Protein AF-A0A5K1AB79-F1 (afdb_monomer)

Mean predicted aligned error: 5.9 Å

Organism: NCBI:txid210225

InterPro domains:
  IPR000778 Cytochrome b245, heavy chain [PR00466] (12-35)
  IPR000778 Cytochrome b245, heavy chain [PR00466] (37-57)
  IPR013130 Ferric reductase transmembrane component-like domain [PF01794] (5-54)
  IPR050369 Respiratory burst oxidase/Ferric reductase [PTHR11972] (7-109)

Radius of gyration: 20.23 Å; Cα contacts (8 Å, |Δi|>4): 101; chains: 1; bounding box: 49×26×55 Å

Sequence (109 aa):
IIEWKTDDVSHFPGVISLLAGLLMWVTSVSPVRRKCFELFYYTHQLYAVFIIFAALHVGINLFYIIAGSVFLFIMNRFLRFWQSRATVAVLSVKCFPCGAVELTLSKPK

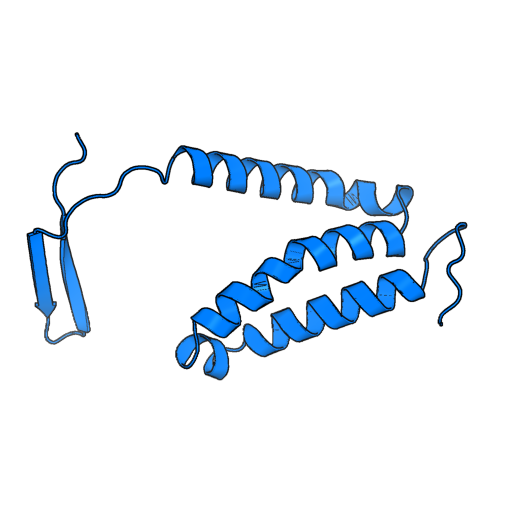Foldseek 3Di:
DCDADQPFQGVNLVVQLVVLVVLLVVCPDPVNCVVPVVSNVVSVVCVVSNLVSVCSRGDPVVVVVCVVVVVVVVVVVVVCVVVVPFDWDFPDWDADPVGDIDTDTDDTD

pLDDT: mean 91.58, std 7.83, range [60.78, 98.12]

Secondary structure (DSSP, 8-state):
-----SSSS-HHHHHHHHHHHHHHHHHHSHHHHHH-HHHHHHHHTTHHHHHHHHHHHHHHHHHHHHHHHHHHHHHHHHHHHHHTT----EEEEEE-TTS-EEEEEPPP-

Solvent-accessible surface area (backbone atoms only — not comparable to full-atom values): 6193 Å² total; per-residue (Å²): 105,85,64,81,58,90,80,57,74,18,54,36,36,36,52,54,16,47,52,38,48,49,53,27,51,66,31,63,38,65,76,44,31,76,75,39,49,65,60,26,57,59,45,46,60,37,53,59,56,24,53,54,24,42,38,58,11,51,26,71,81,60,36,58,80,50,44,64,59,53,50,52,52,53,51,53,51,51,49,48,60,67,67,68,68,81,80,61,55,77,75,47,79,47,80,45,98,88,74,51,74,49,74,44,65,47,82,73,131

Structure (mmCIF, N/CA/C/O backbone):
data_AF-A0A5K1AB79-F1
#
_entry.id   AF-A0A5K1AB79-F1
#
loop_
_atom_site.group_PDB
_atom_site.id
_atom_site.type_symbol
_atom_site.label_atom_id
_atom_site.label_alt_id
_atom_site.label_comp_id
_atom_site.label_asym_id
_atom_site.label_entity_id
_atom_site.label_seq_id
_atom_site.pdbx_PDB_ins_code
_atom_site.Cartn_x
_atom_site.Cartn_y
_atom_site.Cartn_z
_atom_site.occupancy
_atom_site.B_iso_or_equiv
_atom_site.auth_seq_id
_atom_site.auth_comp_id
_atom_site.auth_asym_id
_atom_site.auth_atom_id
_atom_site.pdbx_PDB_model_num
ATOM 1 N N . ILE A 1 1 ? 9.152 -6.803 -25.630 1.00 61.69 1 ILE A N 1
ATOM 2 C CA . ILE A 1 1 ? 8.452 -6.793 -24.316 1.00 61.69 1 ILE A CA 1
ATOM 3 C C . ILE A 1 1 ? 9.391 -7.196 -23.182 1.00 61.69 1 ILE A C 1
ATOM 5 O O . ILE A 1 1 ? 9.403 -6.497 -22.184 1.00 61.69 1 ILE A O 1
ATOM 9 N N . ILE A 1 2 ? 10.160 -8.285 -23.322 1.00 74.75 2 ILE A N 1
ATOM 10 C CA . ILE A 1 2 ? 11.054 -8.801 -22.260 1.00 74.75 2 ILE A CA 1
ATOM 11 C C . ILE A 1 2 ? 12.395 -8.039 -22.189 1.00 74.75 2 ILE A C 1
ATOM 13 O O . ILE A 1 2 ? 13.082 -8.077 -21.178 1.00 74.75 2 ILE A O 1
ATOM 17 N N . GLU A 1 3 ? 12.766 -7.323 -23.251 1.00 73.56 3 GLU A N 1
ATOM 18 C CA . GLU A 1 3 ? 14.004 -6.543 -23.307 1.00 73.56 3 GLU A CA 1
ATOM 19 C C . GLU A 1 3 ? 13.967 -5.349 -22.336 1.00 73.56 3 GLU A C 1
ATOM 21 O O . GLU A 1 3 ? 13.029 -4.545 -22.357 1.00 73.56 3 GLU A O 1
ATOM 26 N N . TRP A 1 4 ? 14.997 -5.241 -21.494 1.00 76.75 4 TRP A N 1
ATOM 27 C CA . TRP A 1 4 ? 15.195 -4.133 -20.564 1.00 76.75 4 TRP A CA 1
ATOM 28 C C . TRP A 1 4 ? 16.167 -3.129 -21.186 1.00 76.75 4 TRP A C 1
ATOM 30 O O . TRP A 1 4 ? 17.381 -3.313 -21.125 1.00 76.75 4 TRP A O 1
ATOM 40 N N . LYS A 1 5 ? 15.630 -2.072 -21.798 1.00 73.88 5 LYS A N 1
ATOM 41 C CA . LYS A 1 5 ? 16.429 -0.940 -22.283 1.00 73.88 5 LYS A CA 1
ATOM 42 C C . LYS A 1 5 ? 16.643 0.065 -21.154 1.00 73.88 5 LYS A C 1
ATOM 44 O O . LYS A 1 5 ? 15.782 0.214 -20.300 1.00 73.88 5 LYS A O 1
ATOM 49 N N . THR A 1 6 ? 17.806 0.702 -21.110 1.00 67.38 6 THR A N 1
ATOM 50 C CA . THR A 1 6 ? 18.170 1.700 -20.086 1.00 67.38 6 THR A CA 1
ATOM 51 C C . THR A 1 6 ? 17.776 3.121 -20.465 1.00 67.38 6 THR A C 1
ATOM 53 O O . THR A 1 6 ? 17.771 4.009 -19.613 1.00 67.38 6 THR A O 1
ATOM 56 N N . ASP A 1 7 ? 17.434 3.323 -21.733 1.00 60.78 7 ASP A N 1
ATOM 57 C CA . ASP A 1 7 ? 17.287 4.637 -22.327 1.00 60.78 7 ASP A CA 1
ATOM 58 C C . ASP A 1 7 ? 15.791 4.835 -22.598 1.00 60.78 7 ASP A C 1
ATOM 60 O O . ASP A 1 7 ? 15.236 4.224 -23.511 1.00 60.78 7 ASP A O 1
ATOM 64 N N . ASP A 1 8 ? 15.149 5.659 -21.765 1.00 71.62 8 ASP A N 1
ATOM 65 C CA . ASP A 1 8 ? 13.725 6.030 -21.824 1.00 71.62 8 ASP A CA 1
ATOM 66 C C . ASP A 1 8 ? 12.706 4.980 -21.298 1.00 71.62 8 ASP A C 1
ATOM 68 O O . ASP A 1 8 ? 13.050 4.029 -20.584 1.00 71.62 8 ASP A O 1
ATOM 72 N N . VAL A 1 9 ? 11.413 5.221 -21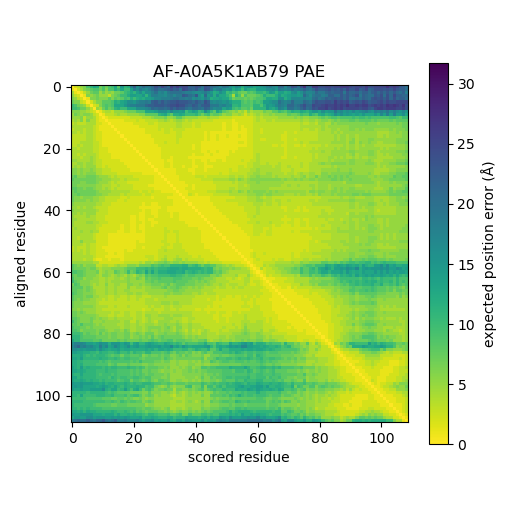.561 1.00 78.88 9 VAL A N 1
ATOM 73 C CA . VAL A 1 9 ? 10.266 4.463 -21.052 1.00 78.88 9 VAL A CA 1
ATOM 74 C C . VAL A 1 9 ? 10.418 2.959 -21.312 1.00 78.88 9 VAL A C 1
ATOM 76 O O . VAL A 1 9 ? 10.323 2.469 -22.437 1.00 78.88 9 VAL A O 1
ATOM 79 N N . SER A 1 10 ? 10.613 2.192 -20.241 1.00 88.12 10 SER A N 1
ATOM 80 C CA . SER A 1 10 ? 10.970 0.775 -20.297 1.00 88.12 10 SER A CA 1
ATOM 81 C C . SER A 1 10 ? 9.752 -0.134 -20.159 1.00 88.12 10 SER A C 1
ATOM 83 O O . SER A 1 10 ? 9.103 -0.181 -19.113 1.00 88.12 10 SER A O 1
ATOM 85 N N . HIS A 1 11 ? 9.444 -0.921 -21.191 1.00 88.88 11 HIS A N 1
ATOM 86 C CA . HIS A 1 11 ? 8.231 -1.750 -21.215 1.00 88.88 11 HIS A CA 1
ATOM 87 C C . HIS A 1 11 ? 8.215 -2.877 -20.174 1.00 88.88 11 HIS A C 1
ATOM 89 O O . HIS A 1 11 ? 7.167 -3.125 -19.582 1.00 88.88 11 HIS A O 1
ATOM 95 N N . PHE A 1 12 ? 9.341 -3.559 -19.936 1.00 90.75 12 PHE A N 1
ATOM 96 C CA . PHE A 1 12 ? 9.371 -4.713 -19.033 1.00 90.75 12 PHE A CA 1
ATOM 97 C C . PHE A 1 12 ? 9.024 -4.341 -17.573 1.00 90.75 12 PHE A C 1
ATOM 99 O O . PHE A 1 12 ? 8.083 -4.929 -17.028 1.00 90.75 12 PHE A O 1
ATOM 106 N N . PRO A 1 13 ? 9.645 -3.310 -16.959 1.00 92.44 13 PRO A N 1
ATOM 107 C CA . PRO A 1 13 ? 9.186 -2.776 -15.676 1.00 92.44 13 PRO A CA 1
ATOM 108 C C . PRO A 1 13 ? 7.728 -2.302 -15.692 1.00 92.44 13 PRO A C 1
ATOM 110 O O . PRO A 1 13 ? 7.000 -2.507 -14.721 1.00 92.44 13 PRO A O 1
ATOM 113 N N . GLY A 1 14 ? 7.277 -1.728 -16.812 1.00 92.88 14 GLY A N 1
ATOM 114 C CA . GLY A 1 14 ? 5.888 -1.304 -16.997 1.00 92.88 14 GLY A CA 1
ATOM 115 C C . GLY A 1 14 ? 4.892 -2.459 -16.893 1.00 92.88 14 GLY A C 1
ATOM 116 O O . GLY A 1 14 ? 3.877 -2.330 -16.213 1.00 92.88 14 GLY A O 1
ATOM 117 N N . VAL A 1 15 ? 5.198 -3.615 -17.489 1.00 95.25 15 VAL A N 1
ATOM 118 C CA . VAL A 1 15 ? 4.360 -4.823 -17.384 1.00 95.25 15 VAL A CA 1
ATOM 119 C C . VAL A 1 15 ? 4.279 -5.310 -15.937 1.00 95.25 15 VAL A C 1
ATOM 121 O O . VAL A 1 15 ? 3.190 -5.625 -15.462 1.00 95.25 15 VAL A O 1
ATOM 124 N N . ILE A 1 16 ? 5.399 -5.327 -15.209 1.00 95.62 16 ILE A N 1
ATOM 125 C CA . ILE A 1 16 ? 5.423 -5.740 -13.796 1.00 95.62 16 ILE A CA 1
ATOM 126 C C . ILE A 1 16 ? 4.578 -4.787 -12.942 1.00 95.62 16 ILE A C 1
ATOM 128 O O . ILE A 1 16 ? 3.746 -5.236 -12.150 1.00 95.62 16 ILE A O 1
ATOM 132 N N . SER A 1 17 ? 4.751 -3.476 -13.135 1.00 96.12 17 SER A N 1
ATOM 133 C CA . SER A 1 17 ? 3.955 -2.456 -12.448 1.00 96.12 17 SER A CA 1
ATOM 134 C C . SER A 1 17 ? 2.464 -2.604 -12.770 1.00 96.12 17 SER A C 1
ATOM 136 O O . SER A 1 17 ? 1.637 -2.633 -11.861 1.00 96.12 17 SER A O 1
ATOM 138 N N . LEU A 1 18 ? 2.103 -2.811 -14.040 1.00 96.62 18 LEU A N 1
ATOM 139 C CA . LEU A 1 18 ? 0.716 -3.010 -14.461 1.00 96.62 18 LEU A CA 1
ATOM 140 C C . LEU A 1 18 ? 0.085 -4.247 -13.810 1.00 96.62 18 LEU A C 1
ATOM 142 O O . LEU A 1 18 ? -1.030 -4.161 -13.300 1.00 96.62 18 LEU A O 1
ATOM 146 N N . LEU A 1 19 ? 0.791 -5.380 -13.786 1.00 97.62 19 LEU A N 1
ATOM 147 C CA . LEU A 1 19 ? 0.300 -6.606 -13.152 1.00 97.62 19 LEU A CA 1
ATOM 148 C C . LEU A 1 19 ? 0.079 -6.413 -11.647 1.00 97.62 19 LEU A C 1
ATOM 150 O O . LEU A 1 19 ? -0.968 -6.806 -11.128 1.00 97.62 19 LEU A O 1
ATOM 154 N N . ALA A 1 20 ? 1.016 -5.757 -10.955 1.00 98.06 20 ALA A N 1
ATOM 155 C CA . ALA A 1 20 ? 0.848 -5.401 -9.547 1.00 98.06 20 ALA A CA 1
ATOM 156 C C . ALA A 1 20 ? -0.365 -4.475 -9.344 1.00 98.06 20 ALA A C 1
ATOM 158 O O . ALA A 1 20 ? -1.184 -4.713 -8.455 1.00 98.06 20 ALA A O 1
ATOM 159 N N . GLY A 1 21 ? -0.523 -3.461 -10.200 1.00 97.81 21 GLY A N 1
ATOM 160 C CA . GLY A 1 21 ? -1.653 -2.530 -10.191 1.00 97.81 21 GLY A CA 1
ATOM 161 C C . GLY A 1 21 ? -3.004 -3.219 -10.385 1.00 97.81 21 GLY A C 1
ATOM 162 O O . GLY A 1 21 ? -3.935 -2.976 -9.618 1.00 97.81 21 GLY A O 1
ATOM 163 N N . LEU A 1 22 ? -3.103 -4.126 -11.360 1.00 98.12 22 LEU A N 1
ATOM 164 C CA . LEU A 1 22 ? -4.315 -4.900 -11.629 1.00 98.12 22 LEU A CA 1
ATOM 165 C C . LEU A 1 22 ? -4.663 -5.833 -10.470 1.00 98.12 22 LEU A C 1
ATOM 167 O O . LEU A 1 22 ? -5.823 -5.892 -10.067 1.00 98.12 22 LEU A O 1
ATOM 171 N N . LEU A 1 23 ? -3.676 -6.524 -9.894 1.00 97.50 23 LEU A N 1
ATOM 172 C CA . LEU A 1 23 ? -3.909 -7.409 -8.753 1.00 97.50 23 LEU A CA 1
ATOM 173 C C . LEU A 1 23 ? -4.397 -6.632 -7.521 1.00 97.50 23 LEU A C 1
ATOM 175 O O . LEU A 1 23 ? -5.352 -7.053 -6.858 1.00 97.50 23 LEU A O 1
ATOM 179 N N . MET A 1 24 ? -3.794 -5.471 -7.241 1.00 98.12 24 MET A N 1
ATOM 180 C CA . MET A 1 24 ? -4.288 -4.559 -6.207 1.00 98.12 24 MET A CA 1
ATOM 181 C C . MET A 1 24 ? -5.728 -4.139 -6.502 1.00 98.12 24 MET A C 1
ATOM 183 O O . MET A 1 24 ? -6.597 -4.337 -5.661 1.00 98.12 24 MET A O 1
ATOM 187 N N . TRP A 1 25 ? -6.008 -3.643 -7.709 1.00 98.00 25 TRP A N 1
ATOM 188 C CA . TRP A 1 25 ? -7.329 -3.140 -8.086 1.00 98.00 25 TRP A CA 1
ATOM 189 C C . TRP A 1 25 ? -8.433 -4.198 -7.982 1.00 98.00 25 TRP A C 1
ATOM 191 O O . TRP A 1 25 ? -9.459 -3.956 -7.341 1.00 98.00 25 TRP A O 1
ATOM 201 N N . VAL A 1 26 ? -8.214 -5.389 -8.548 1.00 97.62 26 VAL A N 1
ATOM 202 C CA . VAL A 1 26 ? -9.184 -6.495 -8.508 1.00 97.62 26 VAL A CA 1
ATOM 203 C C . VAL A 1 26 ? -9.508 -6.883 -7.069 1.00 97.62 26 VAL A C 1
ATOM 205 O O . VAL A 1 26 ? -10.655 -7.178 -6.752 1.00 97.62 26 VAL A O 1
ATOM 208 N N . THR A 1 27 ? -8.529 -6.841 -6.169 1.00 97.31 27 THR A N 1
ATOM 209 C CA . THR A 1 27 ? -8.757 -7.154 -4.753 1.00 97.31 27 THR A CA 1
ATOM 210 C C . THR A 1 27 ? -9.314 -5.976 -3.943 1.00 97.31 27 THR A C 1
ATOM 212 O O . THR A 1 27 ? -9.899 -6.200 -2.883 1.00 97.31 27 THR A O 1
ATOM 215 N N . SER A 1 28 ? -9.235 -4.733 -4.441 1.00 97.38 28 SER A N 1
ATOM 216 C CA . SER A 1 28 ? -9.877 -3.550 -3.836 1.00 97.38 28 SER A CA 1
ATOM 217 C C . SER A 1 28 ? -11.397 -3.533 -3.989 1.00 97.38 28 SER A C 1
ATOM 219 O O . SER A 1 28 ? -12.065 -2.799 -3.250 1.00 97.38 28 SER A O 1
ATOM 221 N N . VAL A 1 29 ? -11.950 -4.258 -4.970 1.00 97.38 29 VAL A N 1
ATOM 222 C CA . VAL A 1 29 ? -13.378 -4.166 -5.305 1.00 97.38 29 VAL A CA 1
ATOM 223 C C . VAL A 1 29 ? -14.245 -4.563 -4.110 1.00 97.38 29 VAL A C 1
ATOM 225 O O . VAL A 1 29 ? -13.946 -5.510 -3.377 1.00 97.38 29 VAL A O 1
ATOM 228 N N . SER A 1 30 ? -15.346 -3.833 -3.911 1.00 96.69 30 SER A N 1
ATOM 229 C CA . SER A 1 30 ? -16.203 -3.962 -2.724 1.00 96.69 30 SER A CA 1
ATOM 230 C C . SER A 1 30 ? -16.619 -5.400 -2.389 1.00 96.69 30 SER A C 1
ATOM 232 O O . SER A 1 30 ? -16.539 -5.753 -1.210 1.00 96.69 30 SER A O 1
ATOM 234 N N . PRO A 1 31 ? -17.018 -6.252 -3.356 1.00 96.25 31 PRO A N 1
ATOM 235 C CA . PRO A 1 31 ? -17.366 -7.639 -3.058 1.00 96.25 31 PRO A CA 1
ATOM 236 C C . PRO A 1 31 ? -16.207 -8.452 -2.471 1.00 96.25 31 PRO A C 1
ATOM 238 O O . PRO A 1 31 ? -16.426 -9.229 -1.546 1.00 96.25 31 PRO A O 1
ATOM 241 N N . VAL A 1 32 ? -14.985 -8.263 -2.981 1.00 95.75 32 VAL A N 1
ATOM 242 C CA . VAL A 1 32 ? -13.799 -9.015 -2.541 1.00 95.75 32 VAL A CA 1
ATOM 243 C C . VAL A 1 32 ? -13.343 -8.513 -1.179 1.00 95.75 32 VAL A C 1
ATOM 245 O O . VAL A 1 32 ? -13.265 -9.297 -0.239 1.00 95.75 32 VAL A O 1
ATOM 248 N N . ARG A 1 33 ? -13.145 -7.200 -1.023 1.00 96.75 33 ARG A N 1
ATOM 249 C CA . ARG A 1 33 ? -12.656 -6.608 0.231 1.00 96.75 33 ARG A CA 1
ATOM 250 C C . ARG A 1 33 ? -13.578 -6.866 1.425 1.00 96.75 33 ARG A C 1
ATOM 252 O O . ARG A 1 33 ? -13.092 -7.025 2.539 1.00 96.75 33 ARG A O 1
ATOM 259 N N . ARG A 1 34 ? -14.901 -6.884 1.214 1.00 95.56 34 ARG A N 1
ATOM 260 C CA . ARG A 1 34 ? -15.879 -7.143 2.290 1.00 95.56 34 ARG A CA 1
ATOM 261 C C . ARG A 1 34 ? -15.952 -8.618 2.693 1.00 95.56 34 ARG A C 1
ATOM 263 O O . ARG A 1 34 ? -16.310 -8.890 3.830 1.00 95.56 34 ARG A O 1
ATOM 270 N N . LYS A 1 35 ? -15.637 -9.548 1.783 1.00 96.38 35 LYS A N 1
ATOM 271 C CA . LYS A 1 35 ? -15.635 -10.996 2.056 1.00 96.38 35 LYS A CA 1
ATOM 272 C C . LYS A 1 35 ? -14.287 -11.489 2.583 1.00 96.38 35 LYS A C 1
ATOM 274 O O . LYS A 1 35 ? -14.257 -12.293 3.503 1.00 96.38 35 LYS A O 1
ATOM 279 N N . CYS A 1 36 ? -13.191 -10.985 2.018 1.00 95.44 36 CYS A N 1
ATOM 280 C CA . CYS A 1 36 ? -11.824 -11.408 2.314 1.00 95.44 36 CYS A CA 1
ATOM 281 C C . CYS A 1 36 ? -10.934 -10.179 2.543 1.00 95.44 36 CYS A C 1
ATOM 283 O O . CYS A 1 36 ? -10.170 -9.771 1.664 1.00 95.44 36 CYS A O 1
ATOM 285 N N . PHE A 1 37 ? -11.042 -9.572 3.728 1.00 96.19 37 PHE A N 1
ATOM 286 C CA . PHE A 1 37 ? -10.275 -8.367 4.052 1.00 96.19 37 PHE A CA 1
ATOM 287 C C . PHE A 1 37 ? -8.761 -8.617 4.061 1.00 96.19 37 PHE A C 1
ATOM 289 O O . PHE A 1 37 ? -8.009 -7.777 3.576 1.00 96.19 37 PHE A O 1
ATOM 296 N N . GLU A 1 38 ? -8.313 -9.779 4.547 1.00 97.25 38 GLU A N 1
ATOM 297 C CA . GLU A 1 38 ? -6.892 -10.151 4.563 1.00 97.25 38 GLU A CA 1
ATOM 298 C C . GLU A 1 38 ? -6.299 -10.207 3.156 1.00 97.25 38 GLU A C 1
ATOM 300 O O . GLU A 1 38 ? -5.241 -9.629 2.918 1.00 97.25 38 GLU A O 1
ATOM 305 N N . LEU A 1 39 ? -7.013 -10.824 2.205 1.00 96.38 39 LEU A N 1
ATOM 306 C CA . LEU A 1 39 ? -6.583 -10.878 0.808 1.00 96.38 39 LEU A CA 1
ATOM 307 C C . LEU A 1 39 ? -6.366 -9.465 0.265 1.00 96.38 39 LEU A C 1
ATOM 309 O O . LEU A 1 39 ? -5.281 -9.170 -0.216 1.00 96.38 39 LEU A O 1
ATOM 313 N N . PHE A 1 40 ? -7.365 -8.588 0.410 1.00 97.44 40 PHE A N 1
ATOM 314 C CA . PHE A 1 40 ? -7.253 -7.173 0.048 1.00 97.44 40 PHE A CA 1
ATOM 315 C C . PHE A 1 40 ? -6.043 -6.502 0.712 1.00 97.44 40 PHE A C 1
ATOM 317 O O . PHE A 1 40 ? -5.281 -5.799 0.051 1.00 97.44 40 PHE A O 1
ATOM 324 N N . TYR A 1 41 ? -5.876 -6.701 2.019 1.00 96.50 41 TYR A N 1
ATOM 325 C CA . TYR A 1 41 ? -4.853 -6.027 2.805 1.00 96.50 41 TYR A CA 1
ATOM 326 C C . TYR A 1 41 ? -3.438 -6.434 2.381 1.00 96.50 41 TYR A C 1
ATOM 328 O O . TYR A 1 41 ? -2.575 -5.564 2.227 1.00 96.50 41 TYR A O 1
ATOM 336 N N . TYR A 1 42 ? -3.205 -7.732 2.167 1.00 96.88 42 TYR A N 1
ATOM 337 C CA . TYR A 1 42 ? -1.902 -8.259 1.772 1.00 96.88 42 TYR A CA 1
ATOM 338 C C . TYR A 1 42 ? -1.565 -7.931 0.319 1.00 96.88 42 TYR A C 1
ATOM 340 O O . TYR A 1 42 ? -0.456 -7.471 0.049 1.00 96.88 42 TYR A O 1
ATOM 348 N N . THR A 1 43 ? -2.512 -8.073 -0.613 1.00 97.31 43 THR A N 1
ATOM 349 C CA . THR A 1 43 ? -2.274 -7.696 -2.015 1.00 97.31 43 THR A CA 1
ATOM 350 C C . THR A 1 43 ? -2.063 -6.199 -2.174 1.00 97.31 43 THR A C 1
ATOM 352 O O . THR A 1 43 ? -1.259 -5.797 -3.006 1.00 97.31 43 THR A O 1
ATOM 355 N N . HIS A 1 44 ? -2.697 -5.354 -1.353 1.00 96.69 44 HIS A N 1
ATOM 356 C CA . HIS A 1 44 ? -2.445 -3.912 -1.399 1.00 96.69 44 HIS A CA 1
ATOM 357 C C . HIS A 1 44 ? -1.020 -3.540 -1.022 1.00 96.69 44 HIS A C 1
ATOM 359 O O . HIS A 1 44 ? -0.557 -2.507 -1.489 1.00 96.69 44 HIS A O 1
ATOM 365 N N . GLN A 1 45 ? -0.291 -4.358 -0.250 1.00 96.50 45 GLN A N 1
ATOM 366 C CA . GLN A 1 45 ? 1.124 -4.085 0.047 1.00 96.50 45 GLN A CA 1
ATOM 367 C C . GLN A 1 45 ? 2.015 -4.138 -1.204 1.00 96.50 45 GLN A C 1
ATOM 369 O O . GLN A 1 45 ? 3.119 -3.593 -1.193 1.00 96.50 45 GLN A O 1
ATOM 374 N N . LEU A 1 46 ? 1.516 -4.696 -2.316 1.00 97.19 46 LEU A N 1
ATOM 375 C CA . LEU A 1 46 ? 2.174 -4.626 -3.620 1.00 97.19 46 LEU A CA 1
ATOM 376 C C . LEU A 1 46 ? 2.312 -3.190 -4.150 1.00 97.19 46 LEU A C 1
ATOM 378 O O . LEU A 1 46 ? 3.003 -2.999 -5.147 1.00 97.19 46 LEU A O 1
ATOM 382 N N . TYR A 1 47 ? 1.758 -2.170 -3.476 1.00 95.19 47 TYR A N 1
ATOM 383 C CA . TYR A 1 47 ? 2.013 -0.765 -3.807 1.00 95.19 47 TYR A CA 1
ATOM 384 C C . TYR A 1 47 ? 3.517 -0.451 -3.836 1.00 95.19 47 TYR A C 1
ATOM 386 O O . TYR A 1 47 ? 3.950 0.373 -4.636 1.00 95.19 47 TYR A O 1
ATOM 394 N N . ALA A 1 48 ? 4.327 -1.113 -2.998 1.00 95.56 48 ALA A N 1
ATOM 395 C CA . ALA A 1 48 ? 5.777 -0.930 -3.000 1.00 95.56 48 ALA A CA 1
ATOM 396 C C . ALA A 1 48 ? 6.393 -1.423 -4.319 1.00 95.56 48 ALA A C 1
ATOM 398 O O . ALA A 1 48 ? 7.154 -0.697 -4.956 1.00 95.56 48 ALA A O 1
ATOM 399 N N . VAL A 1 49 ? 5.993 -2.619 -4.770 1.00 97.19 49 VAL A N 1
ATOM 400 C CA . VAL A 1 49 ? 6.385 -3.181 -6.072 1.00 97.19 49 VAL A CA 1
ATOM 401 C C . VAL A 1 49 ? 5.918 -2.258 -7.196 1.00 97.19 49 VAL A C 1
ATOM 403 O O . VAL A 1 49 ? 6.710 -1.881 -8.054 1.00 97.19 49 VAL A O 1
ATOM 406 N N . PHE A 1 50 ? 4.659 -1.821 -7.153 1.00 96.25 50 PHE A N 1
ATOM 407 C CA . PHE A 1 50 ? 4.092 -0.903 -8.135 1.00 96.25 50 PHE A CA 1
ATOM 408 C C . PHE A 1 50 ? 4.910 0.387 -8.266 1.00 96.25 50 PHE A C 1
ATOM 410 O O . PHE A 1 50 ? 5.276 0.738 -9.383 1.00 96.25 50 PHE A O 1
ATOM 417 N N . ILE A 1 51 ? 5.235 1.062 -7.153 1.00 94.12 51 ILE A N 1
ATOM 418 C CA . ILE A 1 51 ? 5.978 2.335 -7.150 1.00 94.12 51 ILE A CA 1
ATOM 419 C C . ILE A 1 51 ? 7.402 2.150 -7.687 1.00 94.12 51 ILE A C 1
ATOM 421 O O . ILE A 1 51 ? 7.832 2.938 -8.526 1.00 94.12 51 ILE A O 1
ATOM 425 N N . ILE A 1 52 ? 8.123 1.113 -7.241 1.00 93.69 52 ILE A N 1
ATOM 426 C CA . ILE A 1 52 ? 9.502 0.845 -7.684 1.00 93.69 52 ILE A CA 1
ATOM 427 C C . ILE A 1 52 ? 9.527 0.572 -9.190 1.00 93.69 52 ILE A C 1
ATOM 429 O O . ILE A 1 52 ? 10.272 1.214 -9.929 1.00 93.69 52 ILE A O 1
ATOM 433 N N . PHE A 1 53 ? 8.685 -0.346 -9.668 1.00 94.06 53 PHE A N 1
ATOM 434 C CA . PHE A 1 53 ? 8.653 -0.699 -11.086 1.00 94.06 53 PHE A CA 1
ATOM 435 C C . PHE A 1 53 ? 8.040 0.402 -11.959 1.00 94.06 53 PHE A C 1
ATOM 437 O O . PHE A 1 53 ? 8.439 0.533 -13.111 1.00 94.06 53 PHE A O 1
ATOM 444 N N . ALA A 1 54 ? 7.145 1.240 -11.424 1.00 92.31 54 ALA A N 1
ATOM 445 C CA . ALA A 1 54 ? 6.676 2.441 -12.112 1.00 92.31 54 ALA A CA 1
ATOM 446 C C . ALA A 1 54 ? 7.807 3.466 -12.283 1.00 92.31 54 ALA A C 1
ATOM 448 O O . ALA A 1 54 ? 7.950 4.020 -13.368 1.00 92.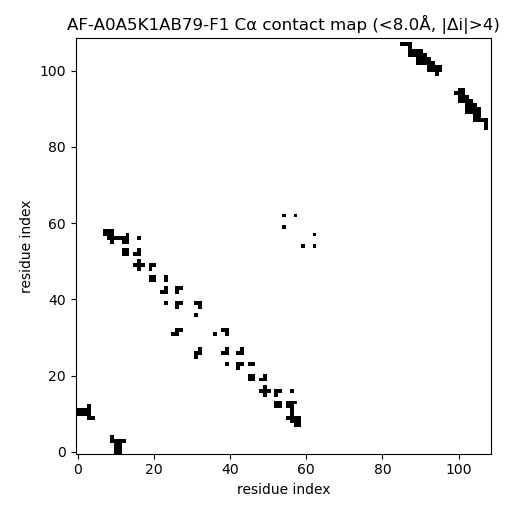31 54 ALA A O 1
ATOM 449 N N . ALA A 1 55 ? 8.646 3.677 -11.261 1.00 91.50 55 ALA A N 1
ATOM 450 C CA . ALA A 1 55 ? 9.816 4.553 -11.360 1.00 91.50 55 ALA A CA 1
ATOM 451 C C . ALA A 1 55 ? 10.822 4.045 -12.408 1.00 91.50 55 ALA A C 1
ATOM 453 O O . ALA A 1 55 ? 11.328 4.826 -13.210 1.00 91.50 55 ALA A O 1
ATOM 454 N N . LEU A 1 56 ? 11.061 2.729 -12.445 1.00 90.81 56 LEU A N 1
ATOM 455 C CA . LEU A 1 56 ? 11.896 2.082 -13.464 1.00 90.81 56 LEU A CA 1
ATOM 456 C C . LEU A 1 56 ? 11.252 2.104 -14.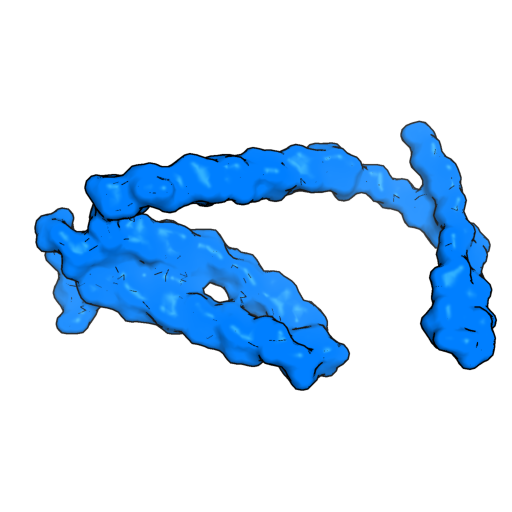859 1.00 90.81 56 LEU A C 1
ATOM 458 O O . LEU A 1 56 ? 11.965 2.119 -15.855 1.00 90.81 56 LEU A O 1
ATOM 462 N N . HIS A 1 57 ? 9.919 2.106 -14.942 1.00 91.00 57 HIS A N 1
ATOM 463 C CA . HIS A 1 57 ? 9.188 2.186 -16.204 1.00 91.00 57 HIS A CA 1
ATOM 464 C C . HIS A 1 57 ? 9.321 3.562 -16.848 1.00 91.00 57 HIS A C 1
ATOM 466 O O . HIS A 1 57 ? 9.608 3.628 -18.033 1.00 91.00 57 HIS A O 1
ATOM 472 N N . VAL A 1 58 ? 9.110 4.644 -16.096 1.00 88.31 58 VAL A N 1
ATOM 473 C CA . VAL A 1 58 ? 9.070 6.008 -16.658 1.00 88.31 58 VAL A CA 1
ATOM 474 C C . VAL A 1 58 ? 10.412 6.741 -16.609 1.00 88.31 58 VAL A C 1
ATOM 476 O O . VAL A 1 58 ? 10.539 7.842 -17.143 1.00 88.31 58 VAL A O 1
ATOM 479 N N . GLY A 1 59 ? 11.408 6.149 -15.950 1.00 84.56 59 GLY A N 1
ATOM 480 C CA . GLY A 1 59 ? 12.704 6.768 -15.716 1.00 84.56 59 GLY A CA 1
ATOM 481 C C . GLY A 1 59 ? 12.659 7.907 -14.689 1.00 84.56 59 GLY A C 1
ATOM 482 O O . GLY A 1 59 ? 11.609 8.375 -14.243 1.00 84.56 59 GLY A O 1
ATOM 483 N N . ILE A 1 60 ? 13.846 8.376 -14.304 1.00 78.69 60 ILE A N 1
ATOM 484 C CA . ILE A 1 60 ? 14.023 9.363 -13.227 1.00 78.69 60 ILE A CA 1
ATOM 485 C C . ILE A 1 60 ? 13.382 10.718 -13.580 1.00 78.69 60 ILE A C 1
ATOM 487 O O . ILE A 1 60 ? 12.738 11.330 -12.729 1.00 78.69 60 ILE A O 1
ATOM 491 N N . ASN A 1 61 ? 13.491 11.155 -14.840 1.00 79.56 61 ASN A N 1
ATOM 492 C CA . ASN A 1 61 ? 13.008 12.466 -15.290 1.00 79.56 61 ASN A CA 1
ATOM 493 C C . ASN A 1 61 ? 11.499 12.650 -15.079 1.00 79.56 61 ASN A C 1
ATOM 495 O O . ASN A 1 61 ? 11.074 13.680 -14.559 1.00 79.56 61 ASN A O 1
ATOM 499 N N . LEU A 1 62 ? 10.690 11.647 -15.437 1.00 81.69 62 LEU A N 1
ATOM 500 C CA . LEU A 1 62 ? 9.238 11.723 -15.269 1.00 81.69 62 LEU A CA 1
ATOM 501 C C . LEU A 1 62 ? 8.814 11.414 -13.827 1.00 81.69 62 LEU A C 1
ATOM 503 O O . LEU A 1 62 ? 7.836 11.976 -13.332 1.00 81.69 62 LEU A O 1
ATOM 507 N N . PHE A 1 63 ? 9.571 10.570 -13.118 1.00 85.50 63 PHE A N 1
ATOM 508 C CA . PHE A 1 63 ? 9.277 10.238 -11.726 1.00 85.50 63 PHE A CA 1
ATOM 509 C C . PHE A 1 63 ? 9.359 11.458 -10.793 1.00 85.50 63 PHE A C 1
ATOM 511 O O . PHE A 1 63 ? 8.592 11.533 -9.831 1.00 85.50 63 PHE A O 1
ATOM 518 N N . TYR A 1 64 ? 10.204 12.455 -11.089 1.00 86.88 64 TYR A N 1
ATOM 519 C CA . TYR A 1 64 ? 10.293 13.688 -10.292 1.00 86.88 64 TYR A CA 1
ATOM 520 C C . TYR A 1 64 ? 8.955 14.420 -10.123 1.00 86.88 64 TYR A C 1
ATOM 522 O O . TYR A 1 64 ? 8.733 15.021 -9.073 1.00 86.88 64 TYR A O 1
ATOM 530 N N . ILE A 1 65 ? 8.041 14.319 -11.096 1.00 88.88 65 ILE A N 1
ATOM 531 C CA . ILE A 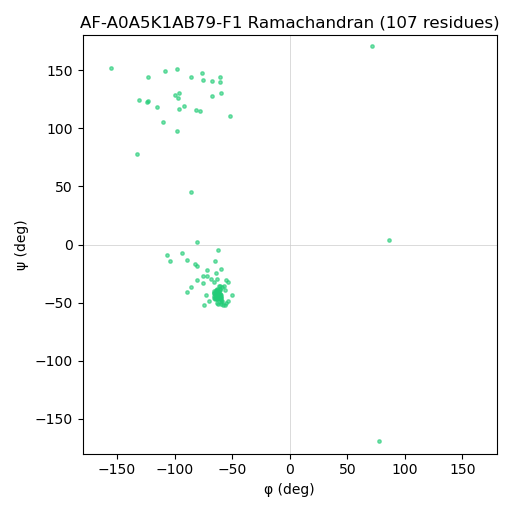1 65 ? 6.713 14.951 -11.034 1.00 88.88 65 ILE A CA 1
ATOM 532 C C . ILE A 1 65 ? 5.895 14.407 -9.852 1.00 88.88 65 ILE A C 1
ATOM 534 O O . ILE A 1 65 ? 5.165 15.151 -9.201 1.00 88.88 65 ILE A O 1
ATOM 538 N N . ILE A 1 66 ? 6.038 13.114 -9.545 1.00 89.56 66 ILE A N 1
ATOM 539 C CA . ILE A 1 66 ? 5.274 12.422 -8.494 1.00 89.56 66 ILE A CA 1
ATOM 540 C C . ILE A 1 66 ? 6.106 12.107 -7.244 1.00 89.56 66 ILE A C 1
ATOM 542 O O . ILE A 1 66 ? 5.551 11.702 -6.219 1.00 89.56 66 ILE A O 1
ATOM 546 N N . ALA A 1 67 ? 7.425 12.314 -7.295 1.00 91.31 67 ALA A N 1
ATOM 547 C CA . ALA A 1 67 ? 8.351 11.994 -6.211 1.00 91.31 67 ALA A CA 1
ATOM 548 C C . ALA A 1 67 ? 7.970 12.681 -4.890 1.00 91.31 67 ALA A C 1
ATOM 550 O O . ALA A 1 67 ? 8.021 12.051 -3.833 1.00 91.31 67 ALA A O 1
ATOM 551 N N . GLY A 1 68 ? 7.509 13.937 -4.942 1.00 94.06 68 GLY A N 1
ATOM 552 C CA . GLY A 1 68 ? 7.027 14.658 -3.759 1.00 94.06 68 GLY A CA 1
ATOM 553 C C . GLY A 1 68 ? 5.828 13.973 -3.090 1.00 94.06 68 GLY A C 1
ATOM 554 O O . GLY A 1 68 ? 5.804 13.807 -1.871 1.00 94.06 68 GLY A O 1
ATOM 555 N N . SER A 1 69 ? 4.860 13.495 -3.877 1.00 93.62 69 SER A N 1
ATOM 556 C CA . SER A 1 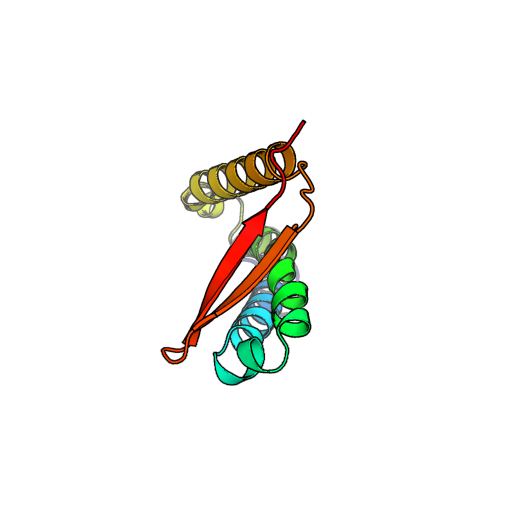69 ? 3.702 12.754 -3.362 1.00 93.62 69 SER A CA 1
ATOM 557 C C . SER A 1 69 ? 4.108 11.415 -2.744 1.00 93.62 69 SER A C 1
ATOM 559 O O . SER A 1 69 ? 3.616 11.062 -1.670 1.00 93.62 69 SER A O 1
ATOM 561 N N . VAL A 1 70 ? 5.037 10.691 -3.380 1.00 93.62 70 VAL A N 1
ATOM 562 C CA . VAL A 1 70 ? 5.580 9.428 -2.850 1.00 93.62 70 VAL A CA 1
ATOM 563 C C . VAL A 1 70 ? 6.310 9.666 -1.526 1.00 93.62 70 VAL A C 1
ATOM 565 O O . VAL A 1 70 ? 6.091 8.931 -0.563 1.00 93.62 70 VAL A O 1
ATOM 568 N N . PHE A 1 71 ? 7.115 10.726 -1.438 1.00 94.44 71 PHE A N 1
ATOM 569 C CA . PHE A 1 71 ? 7.813 11.103 -0.211 1.00 94.44 71 PHE A CA 1
ATOM 570 C C . PHE A 1 71 ? 6.841 11.392 0.942 1.00 94.44 71 PHE A C 1
ATOM 572 O O . PHE A 1 71 ? 6.962 10.797 2.015 1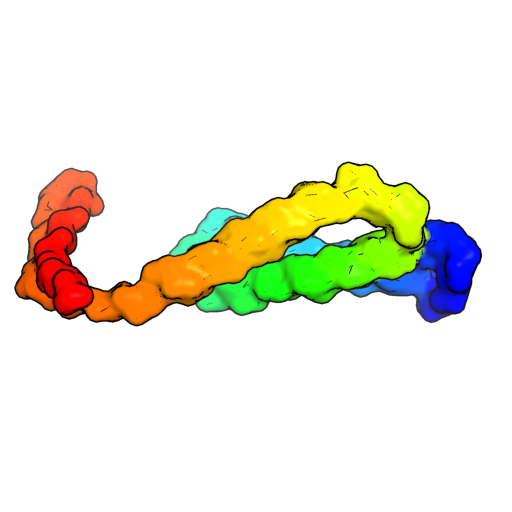.00 94.44 71 PHE A O 1
ATOM 579 N N . LEU A 1 72 ? 5.834 12.244 0.716 1.00 96.38 72 LEU A N 1
ATOM 580 C CA . LEU A 1 72 ? 4.829 12.566 1.736 1.00 96.38 72 LEU A CA 1
ATOM 581 C C . LEU A 1 72 ? 4.045 11.326 2.183 1.00 96.38 72 LEU A C 1
ATOM 583 O O . LEU A 1 72 ? 3.761 11.162 3.373 1.00 96.38 72 LEU A O 1
ATOM 587 N N . PHE A 1 73 ? 3.728 10.426 1.250 1.00 94.38 73 PHE A N 1
ATOM 588 C CA . PHE A 1 73 ? 3.072 9.159 1.556 1.00 94.38 73 PHE A CA 1
ATOM 589 C C . PHE A 1 73 ? 3.919 8.278 2.491 1.00 94.38 73 PHE A C 1
ATOM 591 O O . PHE A 1 73 ? 3.399 7.786 3.500 1.00 94.38 73 PHE A O 1
ATOM 598 N N . ILE A 1 74 ? 5.217 8.120 2.202 1.00 94.62 74 ILE A N 1
ATOM 599 C CA . ILE A 1 74 ? 6.153 7.342 3.031 1.00 94.62 74 ILE A CA 1
ATOM 600 C C . ILE A 1 74 ? 6.309 7.984 4.414 1.00 94.62 74 ILE A C 1
ATOM 602 O O . ILE A 1 74 ? 6.208 7.292 5.428 1.00 94.62 74 ILE A O 1
ATOM 606 N N . MET A 1 75 ? 6.481 9.306 4.476 1.00 96.38 75 MET A N 1
ATOM 607 C CA . MET A 1 75 ? 6.594 10.038 5.738 1.00 96.38 75 MET A CA 1
ATOM 608 C C . MET A 1 75 ? 5.349 9.847 6.616 1.00 96.38 75 MET A C 1
ATOM 610 O O . MET A 1 75 ? 5.463 9.487 7.786 1.00 96.38 75 MET A O 1
ATOM 614 N N . ASN A 1 76 ? 4.146 10.008 6.058 1.00 95.69 76 ASN A N 1
ATOM 615 C CA . ASN A 1 76 ? 2.902 9.757 6.788 1.00 95.69 76 ASN A CA 1
ATOM 616 C C . ASN A 1 76 ? 2.803 8.300 7.275 1.00 95.69 76 ASN A C 1
ATOM 618 O O . ASN A 1 76 ? 2.351 8.056 8.394 1.00 95.69 76 ASN A O 1
ATOM 622 N N . ARG A 1 77 ? 3.243 7.320 6.472 1.00 92.00 77 ARG A N 1
ATOM 623 C CA . ARG A 1 77 ? 3.278 5.912 6.894 1.00 92.00 77 ARG A CA 1
ATOM 624 C C . ARG A 1 77 ? 4.216 5.709 8.085 1.00 92.00 77 ARG A C 1
ATOM 626 O O . ARG A 1 77 ? 3.834 5.020 9.029 1.00 92.00 77 ARG A O 1
ATOM 633 N N . PHE A 1 78 ? 5.395 6.326 8.059 1.00 92.56 78 PHE A N 1
ATOM 634 C CA . PHE A 1 78 ? 6.365 6.264 9.150 1.00 92.56 78 PHE A CA 1
ATOM 635 C C . PHE A 1 78 ? 5.814 6.886 10.440 1.00 92.56 78 PHE A C 1
ATOM 637 O O . PHE A 1 78 ? 5.853 6.254 11.494 1.00 92.56 78 PHE A O 1
ATOM 644 N N . LEU A 1 79 ? 5.208 8.075 10.350 1.00 94.69 79 LEU A N 1
ATOM 645 C CA . LEU A 1 79 ? 4.575 8.732 11.498 1.00 94.69 79 LEU A CA 1
ATOM 646 C C . LEU A 1 79 ? 3.461 7.872 12.105 1.00 94.69 79 LEU A C 1
ATOM 648 O O . LEU A 1 79 ? 3.405 7.710 13.321 1.00 94.69 79 LEU A O 1
ATOM 652 N N . ARG A 1 80 ? 2.612 7.254 11.272 1.00 92.50 80 ARG A N 1
ATOM 653 C CA . ARG A 1 80 ? 1.566 6.332 11.746 1.00 92.50 80 ARG A CA 1
ATOM 654 C C . ARG A 1 80 ? 2.148 5.105 12.428 1.00 92.50 80 ARG A C 1
ATOM 656 O O . ARG A 1 80 ? 1.603 4.679 13.437 1.00 92.50 80 ARG A O 1
ATOM 663 N N . PHE A 1 81 ? 3.245 4.551 11.919 1.00 89.69 81 PHE A N 1
ATOM 664 C CA . PHE A 1 81 ? 3.924 3.431 12.569 1.00 89.69 81 PHE A CA 1
ATOM 665 C C . PHE A 1 81 ? 4.495 3.820 13.939 1.00 89.69 81 PHE A C 1
ATOM 667 O O . PHE A 1 81 ? 4.377 3.053 14.893 1.00 89.69 81 PHE A O 1
ATOM 674 N N . TRP A 1 82 ? 5.068 5.021 14.052 1.00 90.31 82 TRP A N 1
ATOM 675 C CA . TRP A 1 82 ? 5.579 5.545 15.317 1.00 90.31 82 TRP A CA 1
ATOM 676 C C . TRP A 1 82 ? 4.457 5.785 16.335 1.00 90.31 82 TRP A C 1
ATOM 678 O O . TRP A 1 82 ? 4.570 5.397 17.494 1.00 90.31 82 TRP A O 1
ATOM 688 N N . GLN A 1 83 ? 3.358 6.406 15.903 1.00 90.12 83 GLN A N 1
ATOM 689 C CA . GLN A 1 83 ? 2.229 6.760 16.769 1.00 90.12 83 GLN A CA 1
ATOM 690 C C . GLN A 1 83 ? 1.365 5.544 17.146 1.00 90.12 83 GLN A C 1
ATOM 692 O O . GLN A 1 83 ? 0.838 5.476 18.254 1.00 90.12 83 GLN A O 1
ATOM 697 N N . SER A 1 84 ? 1.234 4.552 16.261 1.00 84.88 84 SER A N 1
ATOM 698 C CA . SER A 1 84 ? 0.343 3.392 16.426 1.00 84.88 84 SER A CA 1
ATOM 699 C C . SER A 1 84 ? 0.979 2.247 17.228 1.00 84.88 84 SER A C 1
ATOM 701 O O . SER A 1 84 ? 0.898 1.081 16.839 1.00 84.88 84 SER A O 1
ATOM 703 N N 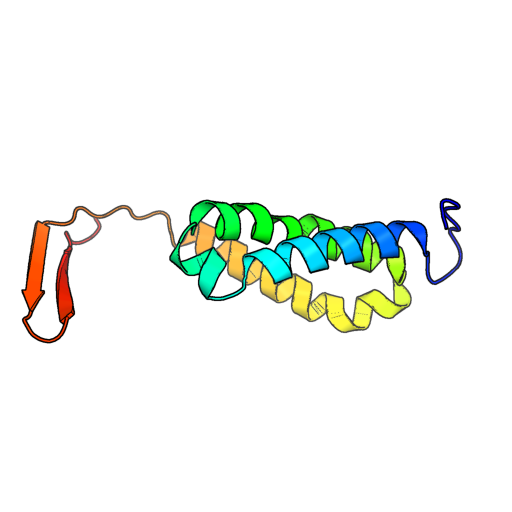. ARG A 1 85 ? 1.634 2.569 18.346 1.00 80.81 85 ARG A N 1
ATOM 704 C CA . ARG A 1 85 ? 2.305 1.588 19.223 1.00 80.81 85 ARG A CA 1
ATOM 705 C C . ARG A 1 85 ? 1.532 1.296 20.507 1.00 80.81 85 ARG A C 1
ATOM 707 O O . ARG A 1 85 ? 1.832 0.315 21.182 1.00 80.81 85 ARG A O 1
ATOM 714 N N . ALA A 1 86 ? 0.539 2.118 20.836 1.00 84.00 86 ALA A N 1
ATOM 715 C CA . ALA A 1 86 ? -0.300 1.912 22.005 1.00 84.00 86 ALA A CA 1
ATOM 716 C C . ALA A 1 86 ? -1.340 0.822 21.723 1.00 84.00 86 ALA A C 1
ATOM 718 O O . ALA A 1 86 ? -2.224 0.989 20.883 1.00 84.00 86 ALA A O 1
ATOM 719 N N . THR A 1 87 ? -1.239 -0.290 22.446 1.00 88.19 87 THR A N 1
ATOM 720 C CA . THR A 1 87 ? -2.310 -1.282 22.536 1.00 88.19 87 THR A CA 1
ATOM 721 C C . THR A 1 87 ? -3.111 -0.995 23.802 1.00 88.19 87 THR A C 1
ATOM 723 O O . THR A 1 87 ? -2.545 -0.769 24.870 1.00 88.19 87 THR A O 1
ATOM 726 N N . VAL A 1 88 ? -4.435 -0.933 23.672 1.00 91.50 88 VAL A N 1
ATOM 727 C CA . VAL A 1 88 ? -5.361 -0.683 24.784 1.00 91.50 88 VAL A CA 1
ATOM 728 C C . VAL A 1 88 ? -6.355 -1.831 24.874 1.00 91.50 88 VAL A C 1
ATOM 730 O O . VAL A 1 88 ? -6.751 -2.394 23.853 1.00 91.50 88 VAL A O 1
ATOM 733 N N . ALA A 1 89 ? -6.742 -2.198 26.093 1.00 92.56 89 ALA A N 1
ATOM 734 C CA . ALA A 1 89 ? -7.728 -3.245 26.311 1.00 92.56 89 ALA A CA 1
ATOM 735 C C . ALA A 1 89 ? -9.135 -2.721 26.001 1.00 92.56 89 ALA A C 1
ATOM 737 O O . ALA A 1 89 ? -9.476 -1.583 26.337 1.00 92.56 89 ALA A O 1
ATOM 738 N N . VAL A 1 90 ? -9.966 -3.568 25.398 1.00 95.44 90 VAL A N 1
ATOM 739 C CA . VAL A 1 90 ? -11.404 -3.317 25.275 1.00 95.44 90 VAL A CA 1
ATOM 740 C C . VAL A 1 90 ? -12.058 -3.730 26.593 1.00 95.44 90 VAL A C 1
ATOM 742 O O . VAL A 1 90 ? -11.998 -4.896 26.971 1.00 95.44 90 VAL A O 1
ATOM 745 N N . LEU A 1 91 ? -12.644 -2.772 27.309 1.00 95.88 91 LEU A N 1
ATOM 746 C CA . LEU A 1 91 ? -13.301 -2.973 28.604 1.00 95.88 91 LEU A CA 1
ATOM 747 C C . LEU A 1 91 ? -14.759 -3.419 28.452 1.00 95.88 91 LEU A C 1
ATOM 749 O O . LEU A 1 91 ? -15.247 -4.207 29.254 1.00 95.88 91 LEU A O 1
ATOM 753 N N . SER A 1 92 ? -15.464 -2.897 27.446 1.00 96.69 92 SER A N 1
ATOM 754 C CA . SER A 1 92 ? -16.869 -3.222 27.186 1.00 96.69 92 SER A CA 1
ATOM 755 C C . SER A 1 92 ? -17.227 -2.999 25.718 1.00 96.69 92 SER A C 1
ATOM 757 O O . SER A 1 92 ? -16.634 -2.148 25.049 1.00 96.69 92 SER A O 1
ATOM 759 N N . VAL A 1 93 ? -18.208 -3.763 25.236 1.00 96.94 93 VAL A N 1
ATOM 760 C CA . VAL A 1 93 ? -18.790 -3.658 23.895 1.00 96.94 93 VAL A CA 1
ATOM 761 C C . VAL A 1 93 ? -20.307 -3.630 24.036 1.00 96.94 93 VAL A C 1
ATOM 763 O O . VAL A 1 93 ? -20.892 -4.550 24.607 1.00 96.94 93 VAL A O 1
ATOM 766 N N . LYS A 1 94 ? -20.958 -2.599 23.495 1.00 97.31 94 LYS A N 1
ATOM 767 C CA . LYS A 1 94 ? -22.418 -2.481 23.469 1.00 97.31 94 LYS A CA 1
ATOM 768 C C . LYS A 1 94 ? -22.908 -2.317 22.036 1.00 97.31 94 LYS A C 1
ATOM 770 O O . LYS A 1 94 ? -22.508 -1.390 21.337 1.00 97.31 94 LYS A O 1
ATOM 775 N N . CYS A 1 95 ? -23.799 -3.206 21.610 1.00 97.06 95 CYS A N 1
ATOM 776 C CA . CYS A 1 95 ? -24.409 -3.170 20.282 1.00 97.06 95 CYS A CA 1
ATOM 777 C C . CYS A 1 95 ? -25.806 -2.545 20.361 1.00 97.06 95 CYS A C 1
ATOM 779 O O . CYS A 1 95 ? -26.630 -2.966 21.172 1.00 97.06 95 CYS A O 1
ATOM 781 N N . PHE A 1 96 ? -26.082 -1.556 19.514 1.00 96.56 96 PHE A N 1
ATOM 782 C CA . PHE A 1 96 ? -27.377 -0.882 19.448 1.00 96.56 96 PHE A CA 1
ATOM 783 C C . PHE A 1 96 ? -28.256 -1.453 18.322 1.00 96.56 96 PHE A C 1
ATOM 785 O O . PHE A 1 96 ? -27.727 -1.857 17.284 1.00 96.56 96 PHE A O 1
ATOM 792 N N . PRO A 1 97 ? -29.598 -1.416 18.455 1.00 95.00 97 PRO A N 1
ATOM 793 C CA . PRO A 1 97 ? -30.522 -1.918 17.428 1.00 95.00 97 PRO A CA 1
ATOM 794 C C . PRO A 1 97 ? -30.402 -1.230 16.059 1.00 95.00 97 PRO A C 1
ATOM 796 O O . PRO A 1 97 ? -30.795 -1.799 15.048 1.00 95.00 97 PRO A O 1
ATOM 799 N N . CYS A 1 98 ? -29.842 -0.018 16.007 1.00 95.38 98 CYS A N 1
ATOM 800 C CA . CYS A 1 98 ? -29.568 0.713 14.766 1.00 95.38 98 CYS A CA 1
ATOM 801 C C . CYS A 1 98 ? -28.273 0.273 14.051 1.00 95.38 98 CYS A C 1
ATOM 803 O O . CYS A 1 98 ? -27.908 0.867 13.040 1.00 95.38 98 CYS A O 1
ATOM 805 N N . GLY A 1 99 ? -27.558 -0.732 14.574 1.00 93.44 99 GLY A N 1
ATOM 806 C CA . GLY A 1 99 ? -26.295 -1.227 14.015 1.00 93.44 99 GLY A CA 1
ATOM 807 C C . GLY A 1 99 ? -25.045 -0.473 14.482 1.00 93.44 99 GLY A C 1
ATOM 808 O O . GLY A 1 99 ? -23.947 -0.780 14.023 1.00 93.44 99 GLY A O 1
ATOM 809 N N . ALA A 1 100 ? -25.182 0.494 15.395 1.00 96.12 100 ALA A N 1
ATOM 810 C CA . ALA A 1 100 ? -24.040 1.153 16.023 1.00 96.12 100 ALA A CA 1
ATOM 811 C C . ALA A 1 100 ? -23.393 0.257 17.095 1.00 96.12 100 ALA A C 1
ATOM 813 O O . ALA A 1 100 ? -24.081 -0.498 17.786 1.00 96.12 100 ALA A O 1
ATOM 814 N N . VAL A 1 101 ? -22.073 0.375 17.259 1.00 97.12 101 VAL A N 1
ATOM 815 C CA . VAL A 1 101 ? -21.294 -0.342 18.279 1.00 97.12 101 VAL A CA 1
ATOM 816 C C . VAL A 1 101 ? -20.531 0.673 19.122 1.00 97.12 101 VAL A C 1
ATOM 818 O O . VAL A 1 101 ? -19.751 1.462 18.594 1.00 97.12 101 VAL A O 1
ATOM 821 N N . GLU A 1 102 ? -20.752 0.647 20.431 1.00 97.31 102 GLU A N 1
ATOM 822 C CA . GLU A 1 102 ? -19.998 1.419 21.416 1.00 97.31 102 GLU A CA 1
ATOM 823 C C . GLU A 1 102 ? -18.911 0.531 22.026 1.00 97.31 102 GLU A C 1
ATOM 825 O O . GLU A 1 102 ? -19.188 -0.565 22.519 1.00 97.31 102 GLU A O 1
ATOM 830 N N . LEU A 1 103 ? -17.666 1.007 21.968 1.00 96.81 103 LEU A N 1
ATOM 831 C CA . LEU A 1 103 ? -16.486 0.338 22.511 1.00 96.81 103 LEU A CA 1
ATOM 832 C C . LEU A 1 103 ? -15.910 1.190 23.642 1.00 96.81 103 LEU A C 1
ATOM 834 O O . LEU A 1 103 ? -15.464 2.313 23.409 1.00 96.81 103 LEU A O 1
ATOM 838 N N . THR A 1 104 ? -15.876 0.658 24.861 1.00 96.44 104 THR A N 1
ATOM 839 C CA . THR A 1 104 ? -15.183 1.293 25.990 1.00 96.44 104 THR A CA 1
ATOM 840 C C . THR A 1 104 ? -13.756 0.761 26.044 1.00 96.44 104 THR A C 1
ATOM 842 O O . THR A 1 104 ? -13.559 -0.440 26.205 1.00 96.44 104 THR A O 1
ATOM 845 N N . LEU A 1 105 ? -12.754 1.631 25.911 1.00 95.81 105 LEU A N 1
ATOM 846 C CA . LEU A 1 105 ? -11.332 1.260 25.903 1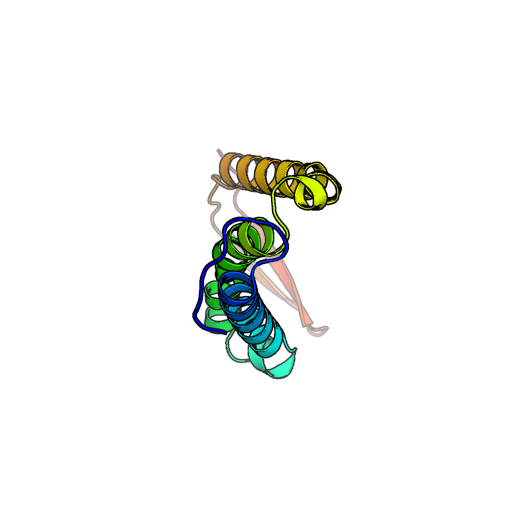.00 95.81 105 LEU A CA 1
ATOM 847 C C . LEU A 1 105 ? -10.640 1.702 27.198 1.00 95.81 105 LEU A C 1
ATOM 849 O O . LEU A 1 105 ? -10.998 2.724 27.784 1.00 95.81 105 LEU A O 1
ATOM 853 N N . SER A 1 106 ? -9.617 0.967 27.633 1.00 94.44 106 SER A N 1
ATOM 854 C CA . SER A 1 106 ? -8.761 1.389 28.745 1.00 94.44 106 SER A CA 1
ATOM 855 C C . SER A 1 106 ? -7.938 2.618 28.356 1.00 94.44 106 SER A C 1
ATOM 857 O O . SER A 1 106 ? -7.398 2.667 27.248 1.00 94.44 106 SER A O 1
ATOM 859 N N . LYS A 1 107 ? -7.754 3.574 29.274 1.00 91.06 107 LYS A N 1
ATOM 860 C CA . LYS A 1 107 ? -6.830 4.694 29.049 1.00 91.06 107 LYS A CA 1
ATOM 861 C C . LYS A 1 107 ? -5.405 4.147 28.829 1.00 91.06 107 LYS A C 1
ATOM 863 O O . LYS A 1 107 ? -4.974 3.310 29.626 1.00 91.06 107 LYS A O 1
ATOM 868 N N . PRO A 1 108 ? -4.683 4.576 27.776 1.00 84.81 108 PRO A N 1
ATOM 869 C CA . PRO A 1 108 ? -3.280 4.209 27.609 1.00 84.81 108 PRO A CA 1
ATOM 870 C C . PRO A 1 108 ? -2.464 4.715 28.810 1.00 84.81 108 PRO A C 1
ATOM 872 O O . PRO A 1 108 ? -2.791 5.764 29.374 1.00 84.81 108 PRO A O 1
ATOM 875 N N . LYS A 1 109 ? -1.458 3.934 29.222 1.00 76.88 109 LYS A N 1
ATOM 876 C CA . LYS A 1 109 ? -0.522 4.318 30.289 1.00 76.88 109 LYS A CA 1
ATOM 877 C C . LYS A 1 109 ? 0.335 5.507 29.871 1.00 76.88 109 LYS A C 1
ATOM 879 O O . LYS A 1 109 ? 0.698 5.561 28.675 1.00 76.88 109 LYS A O 1
#